Protein AF-A0A939Y0B3-F1 (afdb_monomer_lite)

pLDDT: mean 77.77, std 16.99, range [36.12, 97.69]

Foldseek 3Di:
DDDAPDAKAFPFDDPQWTFIWGADPVRFIFTDIDRNVPDPDDHVCNVPYDGQQFPFFKKWFQAWWFFDRGPDPDRDGPDIDHGGFIWTFGDDDDPVQQWTWIWHADPVRDIDIGIIGNVRMDRVDDPPPDPDPPDD

Structure (mmCIF, N/CA/C/O backbone):
data_AF-A0A939Y0B3-F1
#
_entry.id   AF-A0A939Y0B3-F1
#
loop_
_atom_site.group_PDB
_atom_site.id
_atom_site.type_symbol
_atom_site.label_atom_id
_atom_site.label_alt_id
_atom_site.label_comp_id
_atom_site.label_asym_id
_atom_site.label_entity_id
_atom_site.label_seq_id
_atom_site.pdbx_PDB_ins_code
_atom_site.Cartn_x
_atom_site.Cartn_y
_atom_site.Cartn_z
_atom_site.occupancy
_atom_site.B_iso_or_equiv
_atom_site.auth_seq_id
_atom_site.auth_comp_id
_atom_site.auth_asym_id
_atom_site.auth_atom_id
_atom_site.pdbx_PDB_model_num
ATOM 1 N N . SER A 1 1 ? 1.019 8.041 -20.179 1.00 44.47 1 SER A N 1
ATOM 2 C CA . SER A 1 1 ? 2.329 7.375 -20.271 1.00 44.47 1 SER A CA 1
ATOM 3 C C . SER A 1 1 ? 3.124 7.706 -19.021 1.00 44.47 1 SER A C 1
ATOM 5 O O . SER A 1 1 ? 3.075 8.842 -18.560 1.00 44.47 1 SER A O 1
ATOM 7 N N . VAL A 1 2 ? 3.795 6.719 -18.430 1.00 42.66 2 VAL A N 1
ATOM 8 C CA . VAL A 1 2 ? 4.831 6.962 -17.418 1.00 42.66 2 VAL A CA 1
ATOM 9 C C . VAL A 1 2 ? 6.156 6.989 -18.168 1.00 42.66 2 VAL A C 1
ATOM 11 O O . VAL A 1 2 ? 6.482 6.026 -18.850 1.00 42.66 2 VAL A O 1
ATOM 14 N N . SER A 1 3 ? 6.876 8.107 -18.099 1.00 46.78 3 SER A N 1
ATOM 15 C CA . SER A 1 3 ? 8.243 8.214 -18.612 1.00 46.78 3 SER A CA 1
ATOM 16 C C . SER A 1 3 ? 9.181 8.092 -17.424 1.00 46.78 3 SER A C 1
ATOM 18 O O . SER A 1 3 ? 9.211 8.989 -16.582 1.00 46.78 3 SER A O 1
ATOM 20 N N . THR A 1 4 ? 9.924 6.995 -17.344 1.00 53.47 4 THR A N 1
ATOM 21 C CA . THR A 1 4 ? 10.980 6.801 -16.347 1.00 53.47 4 THR A CA 1
ATOM 22 C C . THR A 1 4 ? 12.311 6.676 -17.065 1.00 53.47 4 THR A C 1
ATOM 24 O O . THR A 1 4 ? 12.454 5.848 -17.957 1.00 53.47 4 THR A O 1
ATOM 27 N N . ASN A 1 5 ? 13.311 7.450 -16.646 1.00 54.22 5 ASN A N 1
ATOM 28 C CA . ASN A 1 5 ? 14.692 7.291 -17.120 1.00 54.22 5 ASN A CA 1
ATOM 29 C C . ASN A 1 5 ? 15.442 6.156 -16.385 1.00 54.22 5 ASN A C 1
ATOM 31 O O . ASN A 1 5 ? 16.657 6.041 -16.514 1.00 54.22 5 ASN A O 1
ATOM 35 N N . GLY A 1 6 ? 14.737 5.346 -15.586 1.00 61.53 6 GLY A N 1
ATOM 36 C CA . GLY A 1 6 ? 15.303 4.327 -14.702 1.00 61.53 6 GLY A CA 1
ATOM 37 C C . GLY A 1 6 ? 14.560 2.993 -14.773 1.00 61.53 6 GLY A C 1
ATOM 38 O O . GLY A 1 6 ? 13.521 2.875 -15.425 1.00 61.53 6 GLY A O 1
ATOM 39 N N . ALA A 1 7 ? 15.118 1.982 -14.103 1.00 65.44 7 ALA A N 1
ATOM 40 C CA . ALA A 1 7 ? 14.565 0.635 -14.077 1.00 65.44 7 ALA A CA 1
ATOM 41 C C . ALA A 1 7 ? 13.182 0.599 -13.409 1.00 65.44 7 ALA A C 1
ATOM 43 O O . ALA A 1 7 ? 12.948 1.209 -12.365 1.00 65.44 7 ALA A O 1
ATOM 44 N N . VAL A 1 8 ? 12.290 -0.167 -14.025 1.00 70.06 8 VAL A N 1
ATOM 45 C CA . VAL A 1 8 ? 10.934 -0.429 -13.558 1.00 70.06 8 VAL A CA 1
ATOM 46 C C . VAL A 1 8 ? 10.912 -1.859 -13.027 1.00 70.06 8 VAL A C 1
ATOM 48 O O . VAL A 1 8 ? 11.285 -2.782 -13.754 1.00 70.06 8 VAL A O 1
ATOM 51 N N . TYR A 1 9 ? 10.507 -2.042 -11.772 1.00 72.94 9 TYR A N 1
ATOM 52 C CA . TYR A 1 9 ? 10.456 -3.348 -11.111 1.00 72.94 9 TYR A CA 1
ATOM 53 C C . TYR A 1 9 ? 9.010 -3.693 -10.800 1.00 72.94 9 TYR A C 1
ATOM 55 O O . TYR A 1 9 ? 8.370 -2.994 -10.017 1.00 72.94 9 TYR A O 1
ATOM 63 N N . ALA A 1 10 ? 8.485 -4.768 -11.375 1.00 70.38 10 ALA A N 1
ATOM 64 C CA . ALA A 1 10 ? 7.177 -5.248 -10.957 1.00 70.38 10 ALA A CA 1
ATOM 65 C C . ALA A 1 10 ? 7.304 -6.047 -9.643 1.00 70.38 10 ALA A C 1
ATOM 67 O O . ALA A 1 10 ? 8.292 -6.738 -9.383 1.00 70.38 10 ALA A O 1
ATOM 68 N N . TRP A 1 11 ? 6.323 -5.908 -8.763 1.00 73.50 11 TRP A N 1
ATOM 69 C CA . TRP A 1 11 ? 6.256 -6.582 -7.461 1.00 73.50 11 TRP A CA 1
ATOM 70 C C . TRP A 1 11 ? 5.069 -7.541 -7.376 1.00 73.50 11 TRP A C 1
ATOM 72 O O . TRP A 1 11 ? 5.006 -8.354 -6.461 1.00 73.50 11 TRP A O 1
ATOM 82 N N . GLY A 1 12 ? 4.144 -7.467 -8.332 1.00 73.06 12 GLY A N 1
ATOM 83 C CA . GLY A 1 12 ? 3.035 -8.398 -8.447 1.00 73.06 12 GLY A CA 1
ATOM 84 C C . GLY A 1 12 ? 2.121 -8.084 -9.623 1.00 73.06 12 GLY A C 1
ATOM 85 O O . GLY A 1 12 ? 2.245 -7.028 -10.245 1.00 73.06 12 GLY A O 1
ATOM 86 N N . ALA A 1 13 ? 1.197 -8.996 -9.905 1.00 75.88 13 ALA A N 1
ATOM 87 C CA . ALA A 1 13 ? 0.193 -8.856 -10.951 1.00 75.88 13 ALA A CA 1
ATOM 88 C C . ALA A 1 13 ? -1.166 -9.374 -10.467 1.00 75.88 13 ALA A C 1
ATOM 90 O O . ALA A 1 13 ? -1.218 -10.378 -9.763 1.00 75.88 13 ALA A O 1
ATOM 91 N N . GLU A 1 14 ? -2.246 -8.702 -10.854 1.00 78.50 14 GLU A N 1
ATOM 92 C CA . GLU A 1 14 ? -3.619 -9.087 -10.530 1.00 78.50 14 GLU A CA 1
ATOM 93 C C . GLU A 1 14 ? -4.594 -8.551 -11.584 1.00 78.50 14 GLU A C 1
ATOM 95 O O . GLU A 1 14 ? -4.600 -7.353 -11.860 1.00 78.50 14 GLU A O 1
ATOM 100 N N . ASN A 1 15 ? -5.450 -9.411 -12.150 1.00 79.31 15 ASN A N 1
ATOM 101 C CA . ASN A 1 15 ? -6.546 -9.015 -13.052 1.00 79.31 15 ASN A CA 1
ATOM 102 C C . ASN A 1 15 ? -6.119 -8.053 -14.185 1.00 79.31 15 ASN A C 1
ATOM 104 O O . ASN A 1 15 ? -6.824 -7.098 -14.507 1.00 79.31 15 ASN A O 1
ATOM 108 N N . GLY A 1 16 ? -4.935 -8.268 -14.770 1.00 76.62 16 GLY A N 1
ATOM 109 C CA . GLY A 1 16 ? -4.391 -7.408 -15.830 1.00 76.62 16 GLY A CA 1
ATOM 110 C C . GLY A 1 16 ? -3.712 -6.118 -15.348 1.00 76.62 16 GLY A C 1
ATOM 111 O O . GLY A 1 16 ? -3.269 -5.322 -16.175 1.00 76.62 16 GLY A O 1
ATOM 112 N N . TRP A 1 17 ? -3.569 -5.916 -14.039 1.00 81.56 17 TRP A N 1
ATOM 113 C CA . TRP A 1 17 ? -2.805 -4.823 -13.440 1.00 81.56 17 TRP A CA 1
ATOM 114 C C . TRP A 1 17 ? -1.466 -5.323 -12.894 1.00 81.56 17 TRP A C 1
ATOM 116 O O . TRP A 1 17 ? -1.409 -6.362 -12.246 1.00 81.56 17 TRP A O 1
ATOM 126 N N . LEU A 1 18 ? -0.392 -4.565 -13.105 1.00 79.94 18 LEU A N 1
ATOM 127 C CA . LEU A 1 18 ? 0.914 -4.778 -12.481 1.00 79.94 18 LEU A CA 1
ATOM 128 C C . LEU A 1 18 ? 1.102 -3.818 -11.313 1.00 79.94 18 LEU A C 1
ATOM 130 O O . LEU A 1 18 ? 0.974 -2.612 -11.508 1.00 79.94 18 LEU A O 1
ATOM 134 N N . LEU A 1 19 ? 1.497 -4.316 -10.144 1.00 82.44 19 LE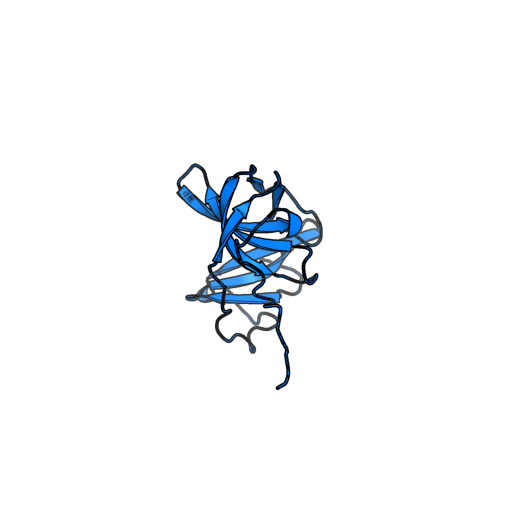U A N 1
ATOM 135 C CA . LEU A 1 19 ? 2.084 -3.481 -9.101 1.00 82.44 19 LEU A CA 1
ATOM 136 C C . LEU A 1 19 ? 3.549 -3.238 -9.443 1.00 82.44 19 LEU A C 1
ATOM 138 O O . LEU A 1 19 ? 4.317 -4.187 -9.593 1.00 82.44 19 LEU A O 1
ATOM 142 N N . VAL A 1 20 ? 3.946 -1.978 -9.551 1.00 81.31 20 VAL A N 1
ATOM 143 C CA . VAL A 1 20 ? 5.258 -1.600 -10.067 1.00 81.31 20 VAL A CA 1
ATOM 144 C C . VAL A 1 20 ? 5.904 -0.551 -9.184 1.00 81.31 20 VAL A C 1
ATOM 146 O O . VAL A 1 20 ? 5.271 0.452 -8.867 1.00 81.31 20 VAL A O 1
ATOM 149 N N . MET A 1 21 ? 7.181 -0.755 -8.869 1.00 81.38 21 MET A N 1
ATOM 150 C CA . MET A 1 21 ? 8.084 0.251 -8.330 1.00 81.38 21 MET A CA 1
ATOM 151 C C . MET A 1 21 ? 8.881 0.923 -9.451 1.00 81.38 21 MET A C 1
ATOM 153 O O . MET A 1 21 ? 9.486 0.248 -10.288 1.00 81.38 21 MET A O 1
ATOM 157 N N . TYR A 1 22 ? 8.950 2.249 -9.424 1.00 79.88 22 TYR A N 1
ATOM 158 C CA . TYR A 1 22 ? 9.789 3.031 -10.329 1.00 79.88 22 TYR A CA 1
ATOM 159 C C . TYR A 1 22 ? 10.277 4.325 -9.676 1.00 79.88 22 TYR A C 1
ATOM 161 O O . TYR A 1 22 ? 9.684 4.824 -8.719 1.00 79.88 22 TYR A O 1
ATOM 169 N N . GLU A 1 23 ? 11.363 4.884 -10.206 1.00 81.88 23 GLU A N 1
ATOM 170 C CA . GLU A 1 23 ? 11.886 6.177 -9.764 1.00 81.88 23 GLU A CA 1
ATOM 171 C C . GLU A 1 23 ? 11.130 7.332 -10.415 1.00 81.88 23 GLU A C 1
ATOM 173 O O . GLU A 1 23 ? 10.884 7.340 -11.623 1.00 81.88 23 GLU A O 1
ATOM 178 N N . THR A 1 24 ? 10.781 8.337 -9.623 1.00 78.44 24 THR A N 1
ATOM 179 C CA . THR A 1 24 ? 10.142 9.556 -10.115 1.00 78.44 24 THR A CA 1
ATOM 180 C C . THR A 1 24 ? 11.193 10.614 -10.460 1.00 78.44 24 THR A C 1
ATOM 182 O O . THR A 1 24 ? 12.280 10.651 -9.888 1.00 78.44 24 THR A O 1
ATOM 185 N N . ASN A 1 25 ? 10.865 11.539 -11.370 1.00 78.69 25 ASN A N 1
ATOM 186 C CA . ASN A 1 25 ? 11.801 12.577 -11.842 1.00 78.69 25 ASN A CA 1
ATOM 187 C C . ASN A 1 25 ? 12.317 13.526 -10.740 1.00 78.69 25 ASN A C 1
ATOM 189 O O . ASN A 1 25 ? 13.289 14.241 -10.952 1.00 78.69 25 ASN A O 1
ATOM 193 N N . ASN A 1 26 ? 11.673 13.548 -9.572 1.00 78.44 26 ASN A N 1
ATOM 194 C CA . ASN A 1 26 ? 12.093 14.307 -8.392 1.00 78.44 26 ASN A CA 1
ATOM 195 C C . ASN A 1 26 ? 12.960 13.479 -7.415 1.00 78.44 26 ASN A C 1
ATOM 197 O O . ASN A 1 26 ? 13.116 13.873 -6.261 1.00 78.44 26 ASN A O 1
ATOM 201 N N . GLY A 1 27 ? 13.476 12.320 -7.840 1.00 76.50 27 GLY A N 1
ATOM 202 C CA . GLY A 1 27 ? 14.332 11.441 -7.034 1.00 76.50 27 GLY A CA 1
ATOM 203 C C . GLY A 1 27 ? 13.591 10.551 -6.029 1.00 76.50 27 GLY A C 1
ATOM 204 O O . GLY A 1 27 ? 14.231 9.794 -5.299 1.00 76.50 27 GLY A O 1
ATOM 205 N N . GLY A 1 28 ? 12.259 10.620 -5.982 1.00 81.19 28 GLY A N 1
ATOM 206 C CA . GLY A 1 28 ? 11.430 9.716 -5.187 1.00 81.19 28 GLY A CA 1
ATOM 207 C C . GLY A 1 28 ? 11.325 8.318 -5.795 1.00 81.19 28 GLY A C 1
ATOM 208 O O . GLY A 1 28 ? 11.879 8.017 -6.859 1.00 81.19 28 GLY A O 1
ATOM 209 N N . VAL A 1 29 ? 10.607 7.450 -5.096 1.00 81.19 29 VAL A N 1
ATOM 210 C CA . VAL A 1 29 ? 10.130 6.173 -5.628 1.00 81.19 29 VAL A CA 1
ATOM 211 C C . VAL A 1 29 ? 8.616 6.179 -5.571 1.00 81.19 29 VAL A C 1
ATOM 213 O O . VAL A 1 29 ? 8.025 6.715 -4.645 1.00 81.19 29 VAL A O 1
ATOM 216 N N . ARG A 1 30 ? 7.969 5.560 -6.548 1.00 83.31 30 ARG A N 1
ATOM 217 C CA . ARG A 1 30 ? 6.543 5.280 -6.470 1.00 83.31 30 ARG A CA 1
ATOM 218 C C . ARG A 1 30 ? 6.295 3.809 -6.700 1.00 83.31 30 ARG A C 1
ATOM 220 O O . ARG A 1 30 ? 6.834 3.225 -7.638 1.00 83.31 30 ARG A O 1
ATOM 227 N N . VAL A 1 31 ? 5.435 3.252 -5.863 1.00 84.44 31 VAL A N 1
ATOM 228 C CA . VAL A 1 31 ? 4.889 1.912 -5.992 1.00 84.44 31 VAL A CA 1
ATOM 229 C C . VAL A 1 31 ? 3.387 2.020 -6.238 1.00 84.44 31 VAL A C 1
ATOM 231 O O . VAL A 1 31 ? 2.650 2.545 -5.405 1.00 84.44 31 VAL A O 1
ATOM 234 N N . GLY A 1 32 ? 2.915 1.542 -7.387 1.00 79.31 32 GLY A N 1
ATOM 235 C CA . GLY A 1 32 ? 1.505 1.660 -7.763 1.00 79.31 32 GLY A CA 1
ATOM 236 C C . GLY A 1 32 ? 1.086 0.698 -8.866 1.00 79.31 32 GLY A C 1
ATOM 237 O O . GLY A 1 32 ? 1.933 0.067 -9.499 1.00 79.31 32 GLY A O 1
ATOM 238 N N . TYR A 1 33 ? -0.228 0.571 -9.073 1.00 80.81 33 TYR A N 1
ATOM 239 C CA . TYR A 1 33 ? -0.776 -0.287 -10.120 1.00 80.81 33 TYR A CA 1
ATOM 240 C C . TYR A 1 33 ? -0.787 0.399 -11.481 1.00 80.81 33 TYR A C 1
ATOM 242 O O . TYR A 1 33 ? -1.211 1.548 -11.617 1.00 80.81 33 TYR A O 1
ATOM 250 N N . PHE A 1 34 ? -0.401 -0.361 -12.498 1.00 76.06 34 PHE A N 1
ATOM 251 C CA . PHE A 1 34 ? -0.490 0.014 -13.899 1.00 76.06 34 PHE A CA 1
ATOM 252 C C . PHE A 1 34 ? -1.241 -1.048 -14.670 1.00 76.06 34 PHE A C 1
ATOM 254 O O . PHE A 1 34 ? -1.008 -2.239 -14.502 1.00 76.06 34 PHE A O 1
ATOM 261 N N . ASP A 1 35 ? -2.125 -0.599 -15.547 1.00 79.06 35 ASP A N 1
ATOM 262 C CA . ASP A 1 35 ? -2.756 -1.457 -16.535 1.00 79.06 35 ASP A CA 1
ATOM 263 C C . ASP A 1 35 ? -1.651 -2.071 -17.407 1.00 79.06 35 ASP A C 1
ATOM 265 O O . ASP A 1 35 ? -0.936 -1.342 -18.105 1.00 79.06 35 ASP A O 1
ATOM 269 N N . ARG A 1 36 ? -1.475 -3.399 -17.334 1.00 73.44 36 ARG A N 1
ATOM 270 C CA . ARG A 1 36 ? -0.396 -4.125 -18.026 1.00 73.44 36 ARG A CA 1
ATOM 271 C C . ARG A 1 36 ? -0.413 -3.847 -19.522 1.00 73.44 36 ARG A C 1
ATOM 273 O O . ARG A 1 36 ? 0.655 -3.809 -20.134 1.00 73.44 36 ARG A O 1
ATOM 280 N N . SER A 1 37 ? -1.602 -3.651 -20.095 1.00 79.00 37 SER A N 1
ATOM 281 C CA . SER A 1 37 ? -1.779 -3.376 -21.524 1.00 79.00 37 SER A CA 1
ATOM 282 C C . SER A 1 37 ? -1.215 -2.016 -21.944 1.00 79.00 37 SER A C 1
ATOM 284 O O . SER A 1 37 ? -0.913 -1.812 -23.115 1.00 79.00 37 SER A O 1
ATOM 286 N N . LYS A 1 38 ? -1.030 -1.096 -20.989 1.00 77.44 38 LYS A N 1
ATOM 287 C CA . LYS A 1 38 ? -0.505 0.260 -21.210 1.00 77.44 38 LYS A CA 1
ATOM 288 C C . LYS A 1 38 ? 0.990 0.383 -20.929 1.00 77.44 38 LYS A C 1
ATOM 290 O O . LYS A 1 38 ? 1.534 1.483 -21.024 1.00 77.44 38 LYS A O 1
ATOM 295 N N . VAL A 1 39 ? 1.642 -0.711 -20.543 1.00 71.38 39 VAL A N 1
ATOM 296 C CA . VAL A 1 39 ? 3.087 -0.757 -20.320 1.00 71.38 39 VAL A CA 1
ATOM 297 C C . VAL A 1 39 ? 3.761 -1.214 -21.611 1.00 71.38 39 VAL A C 1
ATOM 299 O O . VAL A 1 39 ? 3.631 -2.368 -22.018 1.00 71.38 39 VAL A O 1
ATOM 302 N N . GLU A 1 40 ? 4.479 -0.294 -22.252 1.00 69.44 40 GLU A N 1
ATOM 303 C CA . GLU A 1 40 ? 5.306 -0.574 -23.426 1.00 69.44 40 GLU A CA 1
ATOM 304 C C . GLU A 1 40 ? 6.718 -1.000 -22.992 1.00 69.44 40 GLU A C 1
ATOM 306 O O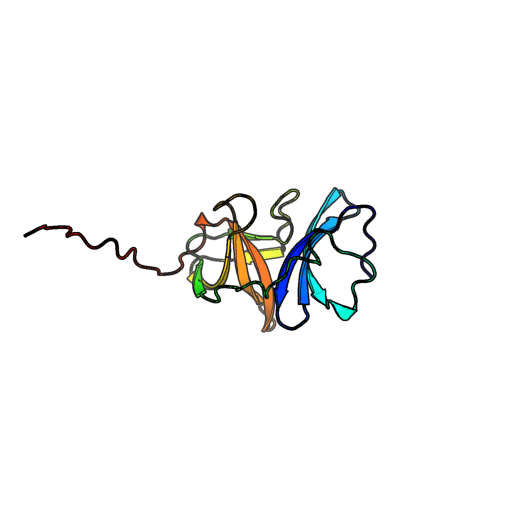 . GLU A 1 40 ? 7.322 -0.386 -22.112 1.00 69.44 40 GLU A O 1
ATOM 311 N N . GLY A 1 41 ? 7.265 -2.043 -23.622 1.00 67.50 41 GLY A N 1
ATOM 312 C CA . GLY A 1 41 ? 8.601 -2.563 -23.316 1.00 67.50 41 GLY A CA 1
ATOM 313 C C . GLY A 1 41 ? 8.627 -3.640 -22.226 1.00 67.50 41 GLY A C 1
ATOM 314 O O . GLY A 1 41 ? 7.596 -4.156 -21.800 1.00 67.50 41 GLY A O 1
ATOM 315 N N . LYS A 1 42 ? 9.840 -4.036 -21.819 1.00 63.53 42 LYS A N 1
ATOM 316 C CA . LYS A 1 42 ? 10.052 -5.049 -20.775 1.00 63.53 42 LYS A CA 1
ATOM 317 C C . LYS A 1 42 ? 10.157 -4.378 -19.411 1.00 63.53 42 LYS A C 1
ATOM 319 O O . LYS A 1 42 ? 10.970 -3.474 -19.236 1.00 63.53 42 LYS A O 1
ATOM 324 N N . VAL A 1 43 ? 9.397 -4.873 -18.441 1.00 68.06 43 VAL A N 1
ATOM 325 C CA . VAL A 1 43 ? 9.597 -4.559 -17.021 1.00 68.06 43 VAL A CA 1
ATOM 326 C C . VAL A 1 43 ? 10.598 -5.560 -16.443 1.00 68.06 43 VAL A C 1
ATOM 328 O O . VAL A 1 43 ? 10.564 -6.749 -16.768 1.00 68.06 43 VAL A O 1
ATOM 331 N N . THR A 1 44 ? 11.521 -5.115 -15.594 1.00 66.25 44 THR A N 1
ATOM 332 C CA . THR A 1 44 ? 12.422 -6.049 -14.911 1.00 66.25 44 THR A CA 1
ATOM 333 C C . THR A 1 44 ? 11.587 -6.932 -13.985 1.00 66.25 44 THR A C 1
ATOM 335 O O . THR A 1 44 ? 10.901 -6.426 -13.098 1.00 66.25 44 THR A O 1
ATOM 338 N N . GLY A 1 45 ? 11.623 -8.247 -14.219 1.00 60.28 45 GLY A N 1
ATOM 339 C CA . GLY A 1 45 ? 10.775 -9.226 -13.532 1.00 60.28 45 GLY A CA 1
ATOM 340 C C . GLY A 1 45 ? 9.535 -9.675 -14.317 1.00 60.28 45 GLY A C 1
ATOM 341 O O . GLY A 1 45 ? 8.924 -10.652 -13.909 1.00 60.28 45 GLY A O 1
ATOM 342 N N . ASP A 1 46 ? 9.209 -9.063 -15.469 1.00 57.06 46 ASP A N 1
ATOM 343 C CA . ASP A 1 46 ? 8.009 -9.353 -16.301 1.00 57.06 46 ASP A CA 1
ATOM 344 C C . ASP A 1 46 ? 7.863 -10.834 -16.707 1.00 57.06 46 ASP A C 1
ATOM 346 O O . ASP A 1 46 ? 6.763 -11.295 -16.981 1.00 57.06 46 ASP A O 1
ATOM 350 N N . ALA A 1 47 ? 8.960 -11.600 -16.701 1.00 47.84 47 ALA A N 1
ATOM 351 C CA . ALA A 1 47 ? 8.973 -13.030 -17.017 1.00 47.84 47 ALA A CA 1
ATOM 352 C C . ALA A 1 47 ? 8.637 -13.963 -15.830 1.00 47.84 47 ALA A C 1
ATOM 354 O O . ALA A 1 47 ? 8.565 -15.171 -16.037 1.00 47.84 47 ALA A O 1
ATOM 355 N N . PHE A 1 48 ? 8.465 -13.440 -14.608 1.00 50.09 48 PHE A N 1
ATOM 356 C CA . PHE A 1 48 ? 8.339 -14.235 -13.373 1.00 50.09 48 PHE A CA 1
ATOM 357 C C . PHE A 1 48 ? 7.002 -14.079 -12.630 1.00 50.09 48 PHE A C 1
ATOM 359 O O . PHE A 1 48 ? 6.891 -14.532 -11.493 1.00 50.09 48 PHE A O 1
ATOM 366 N N . TYR A 1 49 ? 5.976 -13.475 -13.234 1.00 52.19 49 TYR A N 1
ATOM 367 C CA . TYR A 1 49 ? 4.689 -13.321 -12.549 1.00 52.19 49 TYR A CA 1
ATOM 368 C C . TYR A 1 49 ? 3.766 -14.510 -12.805 1.00 52.19 49 TYR A C 1
ATOM 370 O O . TYR A 1 49 ? 3.005 -14.533 -13.769 1.00 52.19 49 TYR A O 1
ATOM 378 N N . GLU A 1 50 ? 3.793 -15.467 -11.880 1.00 51.12 50 GLU A N 1
ATOM 379 C CA . GLU A 1 50 ? 2.529 -16.027 -11.402 1.00 51.12 50 GLU A CA 1
ATOM 380 C C . GLU A 1 50 ? 1.716 -14.874 -10.780 1.00 51.12 50 GLU A C 1
ATOM 382 O O . GLU A 1 50 ? 2.302 -13.906 -10.279 1.00 51.12 50 GLU A O 1
ATOM 387 N N . GLU A 1 51 ? 0.384 -14.918 -10.870 1.00 54.97 51 GLU A N 1
ATOM 388 C CA . GLU A 1 51 ? -0.489 -13.940 -10.209 1.00 54.97 51 GLU A CA 1
ATOM 389 C C . GLU A 1 51 ? 0.002 -13.728 -8.774 1.00 54.97 51 GLU A C 1
ATOM 391 O O . GLU A 1 51 ? 0.178 -14.686 -8.017 1.00 54.97 51 GLU A O 1
ATOM 396 N N . ALA A 1 52 ? 0.297 -12.481 -8.403 1.00 59.91 52 ALA A N 1
ATOM 397 C CA . ALA A 1 52 ? 0.712 -12.223 -7.037 1.00 59.91 52 ALA A CA 1
ATOM 398 C C . ALA A 1 52 ? -0.484 -12.535 -6.144 1.00 59.91 52 ALA A C 1
ATOM 400 O O . ALA A 1 52 ? -1.497 -11.842 -6.200 1.00 59.91 52 ALA A O 1
ATOM 401 N N . ALA A 1 53 ? -0.367 -13.587 -5.335 1.00 64.69 53 ALA A N 1
ATOM 402 C CA . ALA A 1 53 ? -1.399 -13.972 -4.389 1.00 64.69 53 ALA A CA 1
ATOM 403 C C . ALA A 1 53 ? -1.448 -12.944 -3.249 1.00 64.69 53 ALA A C 1
ATOM 405 O O . ALA A 1 53 ? -0.844 -13.131 -2.189 1.00 64.69 53 ALA A O 1
ATOM 406 N N . PHE A 1 54 ? -2.137 -11.822 -3.471 1.00 80.69 54 PHE A N 1
ATOM 407 C CA . PHE A 1 54 ? -2.499 -10.931 -2.377 1.00 80.69 54 PHE A CA 1
ATOM 408 C C . PHE A 1 54 ? -3.351 -11.707 -1.382 1.00 80.69 54 PHE A C 1
ATOM 410 O O . PHE A 1 54 ? -4.236 -12.477 -1.750 1.00 80.69 54 PHE A O 1
ATOM 417 N N . SER A 1 55 ? -3.061 -11.520 -0.101 1.00 86.25 55 SER A N 1
ATOM 418 C CA . SER A 1 55 ? -3.675 -12.322 0.952 1.00 86.25 55 SER A CA 1
ATOM 419 C C . SER A 1 55 ? -5.119 -11.915 1.248 1.00 86.25 55 SER A C 1
ATOM 421 O O . SER A 1 55 ? -5.863 -12.727 1.784 1.00 86.25 55 SER A O 1
ATOM 423 N N . TYR A 1 56 ? -5.516 -10.681 0.915 1.00 89.88 56 TYR A N 1
ATOM 424 C CA . TYR A 1 56 ? -6.869 -10.158 1.137 1.00 89.88 56 TYR A CA 1
ATOM 425 C C . TYR A 1 56 ? -7.404 -10.390 2.560 1.00 89.88 56 TYR A C 1
ATOM 427 O O . TYR A 1 56 ? -8.540 -10.815 2.759 1.00 89.88 56 TYR A O 1
ATOM 435 N N . ILE A 1 57 ? -6.577 -10.111 3.568 1.00 92.44 57 ILE A N 1
ATOM 436 C CA . ILE A 1 57 ? -6.910 -10.377 4.972 1.00 92.44 57 ILE A CA 1
ATOM 437 C C . ILE A 1 57 ? -7.554 -9.125 5.581 1.00 92.44 57 ILE A C 1
ATOM 439 O O . ILE A 1 57 ? -6.911 -8.073 5.586 1.00 92.44 57 ILE A O 1
ATOM 443 N N . PRO A 1 58 ? -8.789 -9.192 6.112 1.00 95.19 58 PRO A N 1
ATOM 444 C CA . PRO A 1 58 ? -9.366 -8.095 6.883 1.00 95.19 58 PRO A CA 1
ATOM 445 C C . PRO A 1 58 ? -8.493 -7.761 8.092 1.00 95.19 58 PRO A C 1
ATOM 447 O O . PRO A 1 58 ? -8.038 -8.658 8.799 1.00 95.19 58 PRO A O 1
ATOM 450 N N . ALA A 1 59 ? -8.262 -6.478 8.332 1.00 95.81 59 ALA A N 1
ATOM 451 C CA . ALA A 1 59 ? -7.347 -6.019 9.362 1.00 95.81 59 ALA A CA 1
ATOM 452 C C . ALA A 1 59 ? -7.768 -4.661 9.929 1.00 95.81 59 ALA A C 1
ATOM 454 O O . ALA A 1 59 ? -8.563 -3.926 9.335 1.00 95.81 59 ALA A O 1
ATOM 455 N N . VAL A 1 60 ? -7.205 -4.311 11.082 1.00 96.88 60 VAL A N 1
ATOM 456 C CA . VAL A 1 60 ? -7.489 -3.047 11.764 1.00 96.88 60 VAL A CA 1
ATOM 457 C C . VAL A 1 60 ? -6.208 -2.268 12.015 1.00 96.88 60 VAL A C 1
ATOM 459 O O . VAL A 1 60 ? -5.175 -2.830 12.374 1.00 96.88 60 VAL A O 1
ATOM 462 N N . ILE A 1 61 ? -6.279 -0.952 11.830 1.00 97.69 61 ILE A N 1
ATOM 463 C CA . ILE A 1 61 ? -5.207 -0.047 12.237 1.00 97.69 61 ILE A CA 1
ATOM 464 C C . ILE A 1 61 ? -5.196 0.051 13.762 1.00 97.69 61 ILE A C 1
ATOM 466 O O . ILE A 1 61 ? -6.205 0.415 14.366 1.00 97.69 61 ILE A O 1
ATOM 470 N N . THR A 1 62 ? -4.064 -0.252 14.385 1.00 97.25 62 THR A N 1
ATOM 471 C CA . THR A 1 62 ? -3.894 -0.228 15.846 1.00 97.25 62 THR A CA 1
ATOM 472 C C . THR A 1 62 ? -3.368 1.112 16.346 1.00 97.25 62 THR A C 1
ATOM 474 O O . THR A 1 62 ? -3.837 1.602 17.367 1.00 97.25 62 THR A O 1
ATOM 477 N N . ASP A 1 63 ? -2.479 1.741 15.574 1.00 96.62 63 ASP A N 1
ATOM 478 C CA . ASP A 1 63 ? -1.857 3.028 15.886 1.00 96.62 63 ASP A CA 1
ATOM 479 C C . ASP A 1 63 ? -2.040 4.015 14.725 1.00 96.62 63 ASP A C 1
ATOM 481 O O . ASP A 1 63 ? -1.878 3.617 13.566 1.00 96.62 63 ASP A O 1
ATOM 485 N N . PRO A 1 64 ? -2.314 5.311 14.986 1.00 97.25 64 PRO A N 1
ATOM 486 C CA . PRO A 1 64 ? -2.395 6.310 13.928 1.00 97.25 64 PRO A CA 1
ATOM 487 C C . PRO A 1 64 ? -1.124 6.336 13.073 1.00 97.25 64 PRO A C 1
ATOM 489 O O . PRO A 1 64 ? -0.007 6.423 13.587 1.00 97.25 64 PRO A O 1
ATOM 492 N N . CYS A 1 65 ? -1.289 6.276 11.754 1.00 96.31 65 CYS A N 1
ATOM 493 C CA . CYS A 1 65 ? -0.170 6.152 10.826 1.00 96.31 65 CYS A CA 1
ATOM 494 C C . CYS A 1 65 ? -0.439 6.839 9.487 1.00 96.31 65 CYS A C 1
ATOM 496 O O . CYS A 1 65 ? -1.541 7.318 9.206 1.00 96.31 65 CYS A O 1
ATOM 498 N N . THR A 1 66 ? 0.588 6.896 8.644 1.00 95.44 66 THR A N 1
ATOM 499 C CA . THR A 1 66 ? 0.510 7.483 7.307 1.00 95.44 66 THR A CA 1
ATOM 500 C C . THR A 1 66 ? 0.571 6.401 6.240 1.00 95.44 66 THR A C 1
ATOM 502 O O . THR A 1 66 ? 1.359 5.461 6.326 1.00 95.44 66 THR A O 1
ATOM 505 N N . LEU A 1 67 ? -0.286 6.545 5.232 1.00 94.94 67 LEU A N 1
ATOM 506 C CA . LEU A 1 67 ? -0.254 5.782 3.994 1.00 94.94 67 LEU A CA 1
ATOM 507 C C . LEU A 1 67 ? 0.680 6.486 3.005 1.00 94.94 67 LEU A C 1
ATOM 509 O O . LEU A 1 67 ? 0.532 7.693 2.790 1.00 94.94 67 LEU A O 1
ATOM 513 N N . THR A 1 68 ? 1.586 5.744 2.375 1.00 93.31 68 THR A N 1
ATOM 514 C CA . THR A 1 68 ? 2.508 6.253 1.346 1.00 93.31 68 THR A CA 1
ATOM 515 C C . THR A 1 68 ? 2.593 5.317 0.139 1.00 93.31 68 THR A C 1
ATOM 517 O O . THR A 1 68 ? 2.348 4.120 0.261 1.00 93.31 68 THR A O 1
ATOM 520 N N . ASP A 1 69 ? 2.935 5.846 -1.032 1.00 89.94 69 ASP A N 1
ATOM 521 C CA . ASP A 1 69 ? 3.343 5.087 -2.223 1.00 89.94 69 ASP A CA 1
ATOM 522 C C . ASP A 1 69 ? 4.873 5.031 -2.385 1.00 89.94 69 ASP A C 1
ATOM 524 O O . ASP A 1 69 ? 5.359 4.353 -3.289 1.00 89.94 69 ASP A O 1
ATOM 528 N N . ASP A 1 70 ? 5.630 5.695 -1.504 1.00 87.50 70 ASP A N 1
ATOM 529 C CA . ASP A 1 70 ? 7.096 5.727 -1.490 1.00 87.50 70 ASP A CA 1
ATOM 530 C C . ASP A 1 70 ? 7.648 5.143 -0.173 1.00 87.50 70 ASP A C 1
ATOM 532 O O . ASP A 1 70 ? 8.152 5.883 0.677 1.00 87.50 70 ASP A O 1
ATOM 536 N N . PRO A 1 71 ? 7.573 3.816 0.047 1.00 84.25 71 PRO A N 1
ATOM 537 C CA . PRO A 1 71 ? 8.054 3.203 1.288 1.00 84.25 71 PRO A CA 1
ATOM 538 C C . PRO A 1 71 ? 9.589 3.197 1.426 1.00 84.25 71 PRO A C 1
ATOM 540 O O . PRO A 1 71 ? 10.106 2.739 2.447 1.00 84.25 71 PRO A O 1
ATOM 543 N N . ALA A 1 72 ? 10.329 3.644 0.403 1.00 82.44 72 ALA A N 1
ATOM 544 C CA . ALA A 1 72 ? 11.776 3.454 0.302 1.00 82.44 72 ALA A CA 1
ATOM 545 C C . ALA A 1 72 ? 12.590 4.751 0.396 1.00 82.44 72 ALA A C 1
ATOM 547 O O . ALA A 1 72 ? 13.742 4.695 0.830 1.00 82.44 72 ALA A O 1
ATOM 548 N N . ARG A 1 73 ? 12.042 5.899 -0.026 1.00 82.56 73 ARG A N 1
ATOM 549 C CA . ARG A 1 73 ? 12.782 7.168 -0.088 1.00 82.56 73 ARG A CA 1
ATOM 550 C C . ARG A 1 73 ? 12.088 8.296 0.651 1.00 82.56 73 ARG A C 1
ATOM 552 O O . ARG A 1 73 ? 12.545 8.683 1.721 1.00 82.56 73 ARG A O 1
ATOM 559 N N . GLN A 1 74 ? 11.038 8.868 0.065 1.00 85.12 74 GLN A N 1
ATOM 560 C CA . GLN A 1 74 ? 10.450 10.111 0.568 1.00 85.12 74 GLN A CA 1
ATOM 561 C C . GLN A 1 74 ? 9.375 9.868 1.623 1.00 85.12 74 GLN A C 1
ATOM 563 O O . GLN A 1 74 ? 9.143 10.738 2.460 1.00 85.12 74 GLN A O 1
ATOM 568 N N . THR A 1 75 ? 8.718 8.702 1.617 1.00 87.56 75 THR A N 1
ATOM 569 C CA . THR A 1 75 ? 7.622 8.368 2.548 1.00 87.56 75 THR A CA 1
ATOM 570 C C . THR A 1 75 ? 6.519 9.429 2.587 1.00 87.56 75 THR A C 1
ATOM 572 O O . THR A 1 75 ? 5.876 9.653 3.613 1.00 87.56 75 THR A O 1
ATOM 575 N N . THR A 1 76 ? 6.302 10.101 1.452 1.00 89.81 76 THR A N 1
ATOM 576 C CA . THR A 1 76 ? 5.325 11.182 1.316 1.00 89.81 76 THR A CA 1
ATOM 577 C C . THR A 1 76 ? 3.941 10.690 1.725 1.00 89.81 76 THR A C 1
ATOM 579 O O . THR A 1 76 ? 3.468 9.654 1.252 1.00 89.81 76 THR A O 1
ATOM 582 N N . GLN A 1 77 ? 3.283 11.440 2.608 1.00 92.50 77 GLN A N 1
ATOM 583 C CA . GLN A 1 77 ? 1.949 11.100 3.082 1.00 92.50 77 GLN A CA 1
ATOM 584 C C . GLN A 1 77 ? 0.913 11.298 1.968 1.00 92.50 77 GLN A C 1
ATOM 586 O O . GLN A 1 77 ? 0.687 12.415 1.508 1.00 92.50 77 GLN A O 1
ATOM 591 N N . ILE A 1 78 ? 0.213 10.222 1.616 1.00 91.06 78 ILE A N 1
ATOM 592 C CA . ILE A 1 78 ? -1.007 10.252 0.797 1.00 91.06 78 ILE A CA 1
ATOM 593 C C . ILE A 1 78 ? -2.225 10.491 1.690 1.00 91.06 78 ILE A C 1
ATOM 595 O O . ILE A 1 78 ? -3.132 11.246 1.343 1.00 91.06 78 ILE A O 1
ATOM 599 N N . ARG A 1 79 ? -2.262 9.822 2.847 1.00 92.44 79 ARG A N 1
ATOM 600 C CA . ARG A 1 79 ? -3.401 9.837 3.772 1.00 92.44 79 ARG A CA 1
ATOM 601 C C . ARG A 1 79 ? -2.952 9.515 5.193 1.00 92.44 79 ARG A C 1
ATOM 603 O O . ARG A 1 79 ? -2.049 8.708 5.380 1.00 92.44 79 ARG A O 1
ATOM 610 N N . SER A 1 80 ? -3.621 10.096 6.183 1.00 95.12 80 SER A N 1
ATOM 611 C CA . SER A 1 80 ? -3.533 9.653 7.578 1.00 95.12 80 SER A CA 1
ATOM 612 C C . SER A 1 80 ? -4.635 8.634 7.871 1.00 95.12 80 SER A C 1
ATOM 614 O O . SER A 1 80 ? -5.789 8.848 7.490 1.00 95.12 80 SER A O 1
ATOM 616 N N . LEU A 1 81 ? -4.289 7.547 8.551 1.00 96.38 81 LEU A N 1
ATOM 617 C CA . LEU A 1 81 ? -5.216 6.529 9.041 1.00 96.38 81 LEU A CA 1
ATOM 618 C C . LEU A 1 81 ? -5.246 6.590 10.567 1.00 96.38 81 LEU A C 1
ATOM 620 O O . LEU A 1 81 ? -4.204 6.739 11.201 1.00 96.38 81 LEU A O 1
ATOM 624 N N . GLN A 1 82 ? -6.440 6.506 11.146 1.00 96.56 82 GLN A N 1
ATOM 625 C CA . GLN A 1 82 ? -6.629 6.531 12.596 1.00 96.56 82 GLN A CA 1
ATOM 626 C C . GLN A 1 82 ? -6.723 5.106 13.144 1.00 96.56 82 GLN A C 1
ATOM 628 O O . GLN A 1 82 ? -7.158 4.198 12.431 1.00 96.56 82 GLN A O 1
ATOM 633 N N . ALA A 1 83 ? -6.379 4.921 14.418 1.00 97.06 83 ALA A N 1
ATOM 634 C CA . ALA A 1 83 ? -6.647 3.667 15.115 1.00 97.06 83 ALA A CA 1
ATOM 635 C C . ALA A 1 83 ? -8.140 3.290 15.016 1.00 97.06 83 ALA A C 1
ATOM 637 O O . ALA A 1 83 ? -9.017 4.156 15.032 1.00 97.06 83 ALA A O 1
ATOM 638 N N . GLY A 1 84 ? -8.425 1.998 14.867 1.00 96.19 84 GLY A N 1
ATOM 639 C CA . GLY A 1 84 ? -9.765 1.458 14.631 1.00 96.19 84 GLY A CA 1
ATOM 640 C C . GLY A 1 84 ? -10.219 1.474 13.166 1.00 96.19 84 GLY A C 1
ATOM 641 O O . GLY A 1 84 ? -11.261 0.895 12.853 1.00 96.19 84 GLY A O 1
ATOM 642 N N . THR A 1 85 ? -9.457 2.087 12.250 1.00 96.00 85 THR A N 1
ATOM 643 C CA . THR A 1 85 ? -9.783 2.063 10.813 1.00 96.00 85 THR A CA 1
ATOM 644 C C . THR A 1 85 ? -9.701 0.634 10.279 1.00 96.00 85 THR A C 1
ATOM 646 O O . THR A 1 85 ? -8.672 -0.023 10.432 1.00 96.00 85 THR A O 1
ATOM 649 N N . GLN A 1 86 ? -10.767 0.171 9.624 1.00 95.88 86 GLN A N 1
ATOM 650 C CA . GLN A 1 86 ? -10.788 -1.114 8.924 1.00 95.88 86 GLN A CA 1
ATOM 651 C C . GLN A 1 86 ? -10.067 -0.998 7.578 1.00 95.88 86 GLN A C 1
ATOM 653 O O . GLN A 1 86 ? -10.284 -0.044 6.823 1.00 95.88 86 GLN A O 1
ATOM 658 N N . VAL A 1 87 ? -9.210 -1.969 7.286 1.00 96.62 87 VAL A N 1
ATOM 659 C CA . VAL A 1 87 ? -8.411 -2.052 6.059 1.00 96.62 87 VAL A CA 1
ATOM 660 C C . VAL A 1 87 ? -8.316 -3.507 5.601 1.00 96.62 87 VAL A C 1
ATOM 662 O O . VAL A 1 87 ? -8.646 -4.428 6.346 1.00 96.62 87 VAL A O 1
ATOM 665 N N . THR A 1 88 ? -7.829 -3.720 4.384 1.00 95.81 88 THR A N 1
ATOM 666 C CA . THR A 1 88 ? -7.494 -5.057 3.886 1.00 95.81 88 THR A CA 1
ATOM 667 C C . THR A 1 88 ? -5.984 -5.160 3.734 1.00 95.81 88 THR A C 1
ATOM 669 O O . THR A 1 88 ? -5.374 -4.391 2.994 1.00 95.81 88 THR A O 1
ATOM 672 N N . TYR A 1 89 ? -5.358 -6.105 4.422 1.00 93.25 89 TYR A N 1
ATOM 673 C CA . TYR A 1 89 ? -3.954 -6.445 4.231 1.00 93.25 89 TYR A CA 1
ATOM 674 C C . TYR A 1 89 ? -3.768 -7.267 2.953 1.00 93.25 89 TYR A C 1
ATOM 676 O O . TYR A 1 89 ? -4.469 -8.256 2.724 1.00 93.25 89 TYR A O 1
ATOM 684 N N . LEU A 1 90 ? -2.798 -6.870 2.129 1.00 89.31 90 LEU A N 1
ATOM 685 C CA . LEU A 1 90 ? -2.514 -7.515 0.848 1.00 89.31 90 LEU A CA 1
ATOM 686 C C . LEU A 1 90 ? -1.212 -8.316 0.892 1.00 89.31 90 LEU A C 1
ATOM 688 O O . LEU A 1 90 ? -1.204 -9.464 0.462 1.00 89.31 90 LEU A O 1
ATOM 692 N N . MET A 1 91 ? -0.119 -7.732 1.392 1.00 83.88 91 MET A N 1
ATOM 693 C CA . MET A 1 91 ? 1.183 -8.404 1.516 1.00 83.88 91 MET A CA 1
ATOM 694 C C . MET A 1 91 ? 2.183 -7.586 2.346 1.00 83.88 91 MET A C 1
ATOM 696 O O . MET A 1 91 ? 1.989 -6.398 2.600 1.00 83.88 91 MET A O 1
ATOM 700 N N . THR A 1 92 ? 3.309 -8.207 2.694 1.00 73.62 92 THR A N 1
ATOM 701 C CA . THR A 1 92 ? 4.484 -7.543 3.277 1.00 73.62 92 THR A CA 1
ATOM 702 C C . THR A 1 92 ? 5.548 -7.354 2.199 1.00 73.62 92 THR A C 1
ATOM 704 O O . THR A 1 92 ? 5.800 -8.276 1.425 1.00 73.62 92 THR A O 1
ATOM 707 N N . THR A 1 93 ? 6.211 -6.192 2.147 1.00 66.56 93 THR A N 1
ATOM 708 C CA . THR A 1 93 ? 7.190 -5.896 1.080 1.00 66.56 93 THR A CA 1
ATOM 709 C C . THR A 1 93 ? 8.578 -5.473 1.568 1.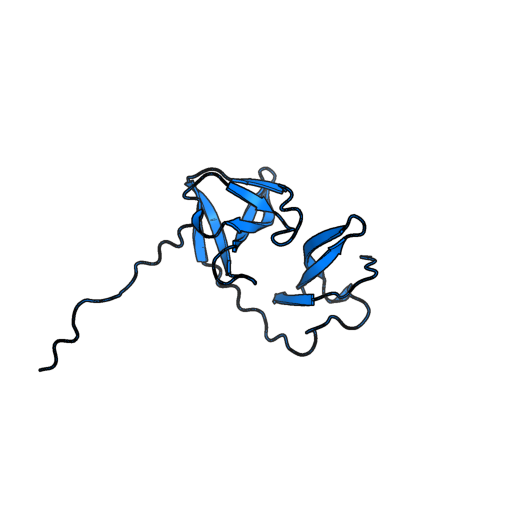00 66.56 93 THR A C 1
ATOM 711 O O . THR A 1 93 ? 8.724 -4.772 2.568 1.00 66.56 93 THR A O 1
ATOM 714 N N . ILE A 1 94 ? 9.569 -5.863 0.754 1.00 54.34 94 ILE A N 1
ATOM 715 C CA . ILE A 1 94 ? 10.967 -5.419 0.526 1.00 54.34 94 ILE A CA 1
ATOM 716 C C . ILE A 1 94 ? 11.915 -5.343 1.730 1.00 54.34 94 ILE A C 1
ATOM 718 O O . ILE A 1 94 ? 13.022 -5.858 1.624 1.00 54.34 94 ILE A O 1
ATOM 722 N N . ASN A 1 95 ? 11.489 -4.863 2.897 1.00 56.28 95 ASN A N 1
ATOM 723 C CA . ASN A 1 95 ? 12.296 -4.907 4.125 1.00 56.28 95 ASN A CA 1
ATOM 724 C C . ASN A 1 95 ? 11.665 -5.824 5.179 1.00 56.28 95 ASN A C 1
ATOM 726 O O . ASN A 1 95 ? 11.580 -5.441 6.341 1.00 56.28 95 ASN A O 1
ATOM 730 N N . ARG A 1 96 ? 11.169 -6.998 4.743 1.00 52.00 96 ARG A N 1
ATOM 731 C CA . ARG A 1 96 ? 10.704 -8.134 5.570 1.00 52.00 96 ARG A CA 1
ATOM 732 C C . ARG A 1 96 ? 10.192 -7.704 6.955 1.00 52.00 96 ARG A C 1
ATOM 734 O O . ARG A 1 96 ? 10.866 -7.956 7.948 1.00 52.00 96 ARG A O 1
ATOM 741 N N . ASN A 1 97 ? 9.021 -7.059 6.984 1.00 62.12 97 ASN A N 1
ATOM 742 C CA . ASN A 1 97 ? 8.243 -6.647 8.169 1.00 62.12 97 ASN A CA 1
ATOM 743 C C . ASN A 1 97 ? 8.295 -5.159 8.553 1.00 62.12 97 ASN A C 1
ATOM 745 O O . ASN A 1 97 ? 7.644 -4.784 9.519 1.00 62.12 97 ASN A O 1
ATOM 749 N N . SER A 1 98 ? 8.982 -4.275 7.821 1.00 84.38 98 SER A N 1
ATOM 750 C CA . SER A 1 98 ? 8.865 -2.828 8.112 1.00 84.38 98 SER A CA 1
ATOM 751 C C . SER A 1 98 ? 7.570 -2.206 7.583 1.00 84.38 98 SER A C 1
ATOM 753 O O . SER A 1 98 ? 7.065 -1.251 8.174 1.00 84.38 98 SER A O 1
ATOM 755 N N . TRP A 1 99 ? 7.024 -2.746 6.490 1.00 89.44 99 TRP A N 1
ATOM 756 C CA . TRP A 1 99 ? 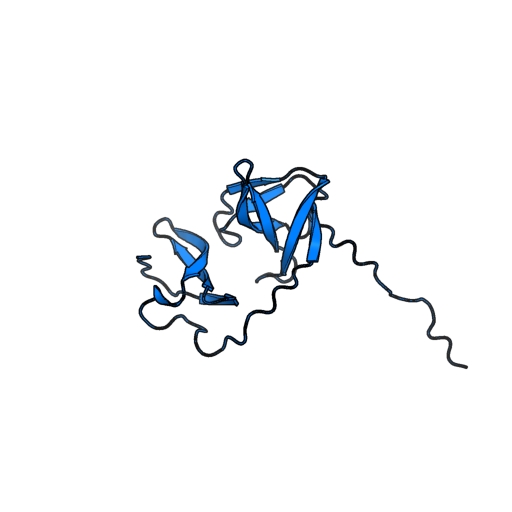5.879 -2.177 5.781 1.00 89.44 99 TRP A CA 1
ATOM 757 C C . TRP A 1 99 ? 4.835 -3.236 5.439 1.00 89.44 99 TRP A C 1
ATOM 759 O O . TRP A 1 99 ? 5.172 -4.297 4.908 1.00 89.44 99 TRP A O 1
ATOM 769 N N . ALA A 1 100 ? 3.574 -2.899 5.688 1.00 91.31 100 ALA A N 1
ATOM 770 C CA . ALA A 1 100 ? 2.416 -3.626 5.195 1.00 91.31 100 ALA A CA 1
ATOM 771 C C . ALA A 1 100 ? 1.834 -2.882 3.989 1.00 91.31 100 ALA A C 1
ATOM 773 O O . ALA A 1 100 ? 1.590 -1.674 4.060 1.00 91.31 100 ALA A O 1
ATOM 774 N N . TYR A 1 101 ? 1.612 -3.603 2.891 1.00 90.75 101 TYR A N 1
ATOM 775 C CA . TYR A 1 101 ? 0.836 -3.112 1.762 1.00 90.75 101 TYR A CA 1
ATOM 776 C C . TYR A 1 101 ? -0.638 -3.408 2.012 1.00 90.75 101 TYR A C 1
ATOM 778 O O . TYR A 1 101 ? -1.019 -4.564 2.224 1.00 90.75 101 TYR A O 1
ATOM 786 N N . ILE A 1 102 ? -1.455 -2.361 2.009 1.00 93.81 102 ILE A N 1
ATOM 787 C CA . ILE A 1 102 ? -2.867 -2.436 2.368 1.00 93.81 102 ILE A CA 1
ATOM 788 C C . ILE A 1 102 ? -3.753 -1.811 1.297 1.00 93.81 102 ILE A C 1
ATOM 790 O O . ILE A 1 102 ? -3.311 -0.982 0.501 1.00 93.81 102 ILE A O 1
ATOM 794 N N . GLU A 1 103 ? -5.027 -2.163 1.348 1.00 94.31 103 GLU A N 1
ATOM 795 C CA . GLU A 1 103 ? -6.132 -1.486 0.693 1.00 94.31 103 GLU A CA 1
ATOM 796 C C . GLU A 1 103 ? -7.017 -0.796 1.738 1.00 94.31 103 GLU A C 1
ATOM 798 O O . GLU A 1 103 ? -7.291 -1.332 2.812 1.00 94.31 103 GLU A O 1
ATOM 803 N N . THR A 1 104 ? -7.477 0.408 1.423 1.00 94.81 104 THR A N 1
ATOM 804 C CA . THR A 1 104 ? -8.433 1.172 2.222 1.00 94.81 104 THR A CA 1
ATOM 805 C C . THR A 1 104 ? -9.382 1.943 1.306 1.00 94.81 104 THR A C 1
ATOM 807 O O . THR A 1 104 ? -9.156 2.054 0.101 1.00 94.81 104 THR A O 1
ATOM 810 N N . THR A 1 105 ? -10.443 2.505 1.874 1.00 92.06 105 THR A N 1
ATOM 811 C CA . THR A 1 105 ? -11.418 3.315 1.140 1.00 92.06 105 THR A CA 1
ATOM 812 C C . THR A 1 105 ? -11.254 4.782 1.523 1.00 92.06 105 THR A C 1
ATOM 814 O O . THR A 1 105 ? -11.266 5.143 2.700 1.00 92.06 105 THR A O 1
ATOM 817 N N . ALA A 1 106 ? -11.072 5.647 0.530 1.00 84.50 106 ALA A N 1
ATOM 818 C CA . ALA A 1 106 ? -11.080 7.089 0.725 1.00 84.50 106 ALA A CA 1
ATOM 819 C C . ALA A 1 106 ? -12.481 7.586 1.114 1.00 84.50 106 ALA A C 1
ATOM 821 O O . ALA A 1 106 ? -13.490 6.935 0.866 1.00 84.50 106 ALA A O 1
ATOM 822 N N . SER A 1 107 ? -12.555 8.794 1.674 1.00 83.56 107 SER A N 1
ATOM 823 C CA . SER A 1 107 ? -13.819 9.433 2.075 1.00 83.56 107 SER A CA 1
ATOM 824 C C . SER A 1 107 ? -14.825 9.616 0.932 1.00 83.56 107 SER A C 1
ATOM 826 O O . SER A 1 107 ? -16.008 9.794 1.186 1.00 83.56 107 SER A O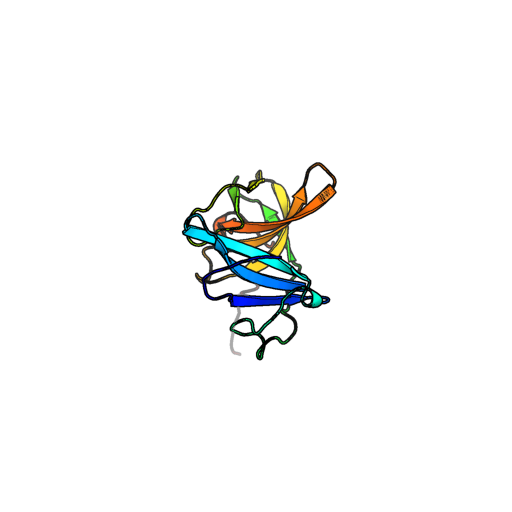 1
ATOM 828 N N . ASP A 1 108 ? -14.365 9.586 -0.318 1.00 87.75 108 ASP A N 1
ATOM 829 C CA . ASP A 1 108 ? -15.189 9.661 -1.527 1.00 87.75 108 ASP A CA 1
ATOM 830 C C . ASP A 1 108 ? -15.504 8.286 -2.144 1.00 87.75 108 ASP A C 1
ATOM 832 O O . ASP A 1 108 ? -15.970 8.207 -3.280 1.00 87.75 108 ASP A O 1
ATOM 836 N N . GLY A 1 109 ? -15.247 7.201 -1.411 1.00 87.62 109 GLY A N 1
ATOM 837 C CA . GLY A 1 109 ? -15.552 5.834 -1.826 1.00 87.62 109 GLY A CA 1
ATOM 838 C C . GLY A 1 109 ? -14.522 5.206 -2.764 1.00 87.62 109 GLY A C 1
ATOM 839 O O . GLY A 1 109 ? -14.680 4.045 -3.136 1.00 87.62 109 GLY A O 1
ATOM 840 N N . ARG A 1 110 ? -13.456 5.920 -3.155 1.00 88.69 110 ARG A N 1
ATOM 841 C CA . ARG A 1 110 ? -12.417 5.333 -4.012 1.00 88.69 110 ARG A CA 1
ATOM 842 C C . ARG A 1 110 ? -11.508 4.403 -3.222 1.00 88.69 110 ARG A C 1
ATOM 844 O O . ARG A 1 110 ? -11.017 4.756 -2.150 1.00 88.69 110 ARG A O 1
ATOM 851 N N . ILE A 1 111 ? -11.218 3.247 -3.805 1.00 89.25 111 ILE A N 1
ATOM 852 C CA . ILE A 1 111 ? -10.206 2.332 -3.290 1.00 89.25 111 ILE A CA 1
ATOM 853 C C . ILE A 1 111 ? -8.822 2.970 -3.423 1.00 89.25 111 ILE A C 1
ATOM 855 O O . ILE A 1 111 ? -8.456 3.503 -4.471 1.00 89.25 111 ILE A O 1
ATOM 859 N N . CYS A 1 112 ? -8.057 2.919 -2.340 1.00 90.06 112 CYS A N 1
ATOM 860 C CA . CYS A 1 112 ? -6.681 3.379 -2.261 1.00 90.06 112 CYS A CA 1
ATOM 861 C C . CYS A 1 112 ? -5.817 2.235 -1.740 1.00 90.06 112 CYS A C 1
ATOM 863 O O . CYS A 1 112 ? -6.133 1.650 -0.707 1.00 90.06 112 CYS A O 1
ATOM 865 N N . ARG A 1 113 ? -4.701 1.953 -2.413 1.00 91.94 113 ARG A N 1
ATOM 866 C CA . ARG A 1 113 ? -3.694 1.003 -1.931 1.00 91.94 113 ARG A CA 1
ATOM 867 C C . ARG A 1 113 ? -2.374 1.717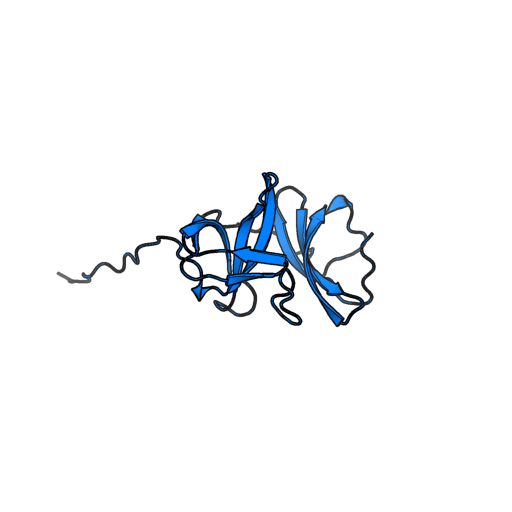 -1.666 1.00 91.94 113 ARG A C 1
ATOM 869 O O . ARG A 1 113 ? -2.038 2.667 -2.371 1.00 91.94 113 ARG A O 1
ATOM 876 N N . GLY A 1 114 ? -1.639 1.279 -0.653 1.00 92.25 114 GLY A N 1
ATOM 877 C CA . GLY A 1 114 ? -0.382 1.907 -0.251 1.00 92.25 114 GLY A CA 1
ATOM 878 C C . GLY A 1 114 ? 0.276 1.204 0.927 1.00 92.25 114 GLY A C 1
ATOM 879 O O . GLY A 1 114 ? -0.201 0.179 1.409 1.00 92.25 114 GLY A O 1
ATOM 880 N N . PHE A 1 115 ? 1.381 1.772 1.385 1.00 93.44 115 PHE A N 1
ATOM 881 C CA . PHE A 1 115 ? 2.210 1.233 2.452 1.00 93.44 115 PHE A CA 1
ATOM 882 C C . PHE A 1 115 ? 1.964 1.968 3.758 1.00 93.44 115 PHE A C 1
ATOM 884 O O . PHE A 1 115 ? 1.912 3.199 3.787 1.00 93.44 115 PHE A O 1
ATOM 891 N N . ILE A 1 116 ? 1.873 1.199 4.836 1.00 94.88 116 ILE A N 1
ATOM 892 C CA . ILE A 1 116 ? 1.894 1.680 6.219 1.00 94.88 116 ILE A CA 1
ATOM 893 C C . ILE A 1 116 ? 2.989 0.941 6.992 1.00 94.88 116 ILE A C 1
ATOM 895 O O . ILE A 1 116 ? 3.342 -0.182 6.609 1.00 94.88 116 ILE A O 1
ATOM 899 N N . PRO A 1 117 ? 3.536 1.507 8.079 1.00 93.25 117 PRO A N 1
ATOM 900 C CA . PRO A 1 117 ? 4.451 0.757 8.923 1.00 93.25 117 PRO A CA 1
ATOM 901 C C . PRO A 1 117 ? 3.762 -0.500 9.465 1.00 93.25 117 PRO A C 1
ATOM 903 O O . PRO A 1 117 ? 2.658 -0.410 9.997 1.00 93.25 117 PRO A O 1
ATOM 906 N N . ALA A 1 118 ? 4.400 -1.667 9.363 1.00 91.69 118 ALA A N 1
ATOM 907 C CA . ALA A 1 118 ? 3.737 -2.936 9.688 1.00 91.69 118 ALA A CA 1
ATOM 908 C C . ALA A 1 118 ? 3.315 -3.050 11.165 1.00 91.69 118 ALA A C 1
ATOM 910 O O . ALA A 1 118 ? 2.391 -3.783 11.484 1.00 91.69 118 ALA A O 1
ATOM 911 N N . ARG A 1 119 ? 3.949 -2.291 12.069 1.00 91.88 119 ARG A N 1
ATOM 912 C CA . ARG A 1 119 ? 3.546 -2.220 13.485 1.00 91.88 119 ARG A CA 1
ATOM 913 C C . ARG A 1 119 ? 2.151 -1.615 13.704 1.00 91.88 119 ARG A C 1
ATOM 915 O O . ARG A 1 119 ? 1.597 -1.770 14.781 1.00 91.88 119 ARG A O 1
ATOM 922 N N . CYS A 1 120 ? 1.621 -0.881 12.724 1.00 95.12 120 CYS A N 1
ATOM 923 C CA . CYS A 1 120 ? 0.371 -0.130 12.850 1.00 95.12 120 CYS A CA 1
ATOM 924 C C . CYS A 1 120 ? -0.866 -0.948 12.460 1.00 95.12 120 CYS A C 1
ATOM 926 O O . CYS A 1 120 ? -1.954 -0.381 12.396 1.00 95.12 120 CYS A O 1
ATOM 928 N N . ILE A 1 121 ? -0.716 -2.236 12.142 1.00 94.25 121 ILE A N 1
ATOM 929 C CA . ILE A 1 121 ? -1.802 -3.095 11.673 1.00 94.25 121 ILE A CA 1
ATOM 930 C C . ILE A 1 121 ? -1.853 -4.390 12.476 1.00 94.25 121 ILE A C 1
ATOM 932 O O . ILE A 1 121 ? -0.825 -5.011 12.738 1.00 94.25 121 ILE A O 1
ATOM 936 N N . ASP A 1 122 ? -3.065 -4.802 12.827 1.00 93.88 122 ASP A N 1
ATOM 937 C CA . ASP A 1 122 ? -3.362 -6.109 13.399 1.00 93.88 122 ASP A CA 1
ATOM 938 C C . ASP A 1 122 ? -4.228 -6.906 12.418 1.00 93.88 122 ASP A C 1
ATOM 940 O O . ASP A 1 122 ? -5.265 -6.430 11.947 1.00 93.88 122 ASP A O 1
ATOM 944 N N . LEU A 1 123 ? -3.773 -8.117 12.097 1.00 91.50 123 LEU A N 1
ATOM 945 C CA . LEU A 1 123 ? -4.456 -9.046 11.196 1.00 91.50 123 LEU A CA 1
ATOM 946 C C . LEU A 1 123 ? -5.476 -9.930 11.929 1.00 91.50 123 LEU A C 1
ATOM 948 O O . LEU A 1 123 ? -6.148 -10.739 11.293 1.00 91.50 123 LEU A O 1
ATOM 952 N N . GLY A 1 124 ? -5.554 -9.856 13.262 1.00 84.38 124 GLY A N 1
ATOM 953 C CA . GLY A 1 124 ? -6.421 -10.711 14.074 1.00 84.38 124 GLY A CA 1
ATOM 954 C C . GLY A 1 124 ? -6.060 -12.200 14.001 1.00 84.38 124 GLY A C 1
ATOM 955 O O . GLY A 1 124 ? -6.841 -13.050 14.438 1.00 84.38 124 GLY A O 1
ATOM 956 N N . ILE A 1 125 ? -4.889 -12.533 13.447 1.00 73.19 125 ILE A N 1
ATOM 957 C CA . ILE A 1 125 ? -4.387 -13.902 13.377 1.00 73.19 125 ILE A CA 1
ATOM 958 C C . ILE A 1 125 ? -3.910 -14.264 14.778 1.00 73.19 125 ILE A C 1
ATOM 960 O O . ILE A 1 125 ? -2.883 -13.785 15.251 1.00 73.19 125 ILE A O 1
ATOM 964 N N . LYS A 1 126 ? -4.678 -15.111 15.460 1.00 56.81 126 LYS A N 1
ATOM 965 C CA . LYS A 1 126 ? -4.226 -15.722 16.706 1.00 56.81 126 LYS A CA 1
ATOM 966 C C . LYS A 1 126 ? -3.096 -16.683 16.363 1.00 56.81 126 LYS A C 1
ATOM 968 O O . LYS A 1 126 ? -3.331 -17.643 15.627 1.00 56.81 126 LYS A O 1
ATOM 973 N N . ASP A 1 127 ? -1.907 -16.447 16.914 1.00 48.56 127 ASP A N 1
ATOM 974 C CA . ASP A 1 127 ? -0.835 -17.437 16.911 1.00 48.56 127 ASP A CA 1
ATOM 975 C C . ASP A 1 127 ? -1.396 -18.735 17.490 1.00 48.56 127 ASP A C 1
ATOM 977 O O . ASP A 1 127 ? -1.628 -18.869 18.690 1.00 48.56 127 ASP A O 1
ATOM 981 N N . THR A 1 128 ? -1.656 -19.707 16.621 1.00 43.22 128 THR A N 1
ATOM 982 C CA . THR A 1 128 ? -2.007 -21.058 17.051 1.00 43.22 128 THR A CA 1
ATOM 983 C C . THR A 1 128 ? -0.701 -21.797 17.316 1.00 43.22 128 THR A C 1
ATOM 985 O O . THR A 1 128 ? -0.410 -22.815 16.699 1.00 43.22 128 THR A O 1
ATOM 988 N N . VAL A 1 129 ? 0.133 -21.264 18.211 1.00 47.50 129 VAL A N 1
ATOM 989 C CA . VAL A 1 129 ? 1.178 -22.069 18.843 1.00 47.50 129 VAL A CA 1
ATOM 990 C C . VAL A 1 129 ? 0.491 -22.754 20.012 1.00 47.50 129 VAL A C 1
ATOM 992 O O . VAL A 1 129 ? 0.439 -22.246 21.126 1.00 47.50 129 VAL A O 1
ATOM 995 N N . GLY A 1 130 ? -0.148 -23.880 19.701 1.00 41.62 130 GLY A N 1
ATOM 996 C CA . GLY A 1 130 ? -0.652 -24.784 20.715 1.00 41.62 130 GLY A CA 1
ATOM 997 C C . GLY A 1 130 ? 0.518 -25.304 21.540 1.00 41.62 130 GLY A C 1
ATOM 998 O O . GLY A 1 130 ? 1.405 -25.979 21.016 1.00 41.62 130 GLY A O 1
ATOM 999 N N . ASP A 1 131 ? 0.492 -25.000 22.832 1.00 46.16 131 ASP A N 1
ATOM 1000 C CA . ASP A 1 131 ? 1.132 -25.819 23.848 1.00 46.16 131 ASP A CA 1
ATOM 1001 C C . ASP A 1 131 ? 0.750 -27.288 23.614 1.00 46.16 131 ASP A C 1
ATOM 1003 O O . ASP A 1 131 ? -0.432 -27.640 23.642 1.00 46.16 131 ASP A O 1
ATOM 1007 N N . GLY A 1 132 ? 1.740 -28.158 23.400 1.00 40.06 132 GLY A N 1
ATOM 1008 C CA . GLY A 1 132 ? 1.525 -29.600 23.524 1.00 40.06 132 GLY A CA 1
ATOM 1009 C C . GLY A 1 132 ? 2.173 -30.494 22.475 1.00 40.06 132 GLY A C 1
ATOM 1010 O O . GLY A 1 132 ? 1.488 -31.320 21.880 1.00 40.06 132 GLY A O 1
ATOM 1011 N N . TYR A 1 133 ? 3.501 -30.465 22.347 1.00 36.12 133 TYR A N 1
ATOM 1012 C CA . TYR A 1 133 ? 4.213 -31.722 22.092 1.00 36.12 133 TYR A CA 1
ATOM 1013 C C . TYR A 1 133 ? 4.367 -32.457 23.427 1.00 36.12 133 TYR A C 1
ATOM 1015 O O . TYR A 1 133 ? 5.399 -32.367 24.087 1.00 36.12 133 TYR A O 1
ATOM 1023 N N . VAL A 1 134 ? 3.321 -33.169 23.847 1.00 44.03 134 VAL A N 1
ATOM 1024 C CA . VAL A 1 134 ? 3.466 -34.244 24.835 1.00 44.03 134 VAL A CA 1
ATOM 1025 C C . VAL A 1 134 ? 3.565 -35.536 24.037 1.00 44.03 134 VAL A C 1
ATOM 1027 O O . VAL A 1 134 ? 2.555 -36.084 23.601 1.00 44.03 134 VAL A O 1
ATOM 1030 N N . ASN A 1 135 ? 4.794 -35.995 23.801 1.00 41.00 135 ASN A N 1
ATOM 1031 C CA . ASN A 1 135 ? 5.016 -37.350 23.310 1.00 41.00 135 ASN A CA 1
ATOM 1032 C C . ASN A 1 135 ? 4.530 -38.327 24.391 1.00 41.00 135 ASN A C 1
ATOM 1034 O O . ASN A 1 135 ? 5.022 -38.293 25.521 1.00 41.00 135 ASN A O 1
ATOM 1038 N N . LYS A 1 136 ? 3.537 -39.149 24.041 1.00 40.09 136 LYS A N 1
ATOM 1039 C CA . LYS A 1 136 ? 3.286 -40.430 24.706 1.00 40.09 136 LYS A CA 1
ATOM 1040 C C . LYS A 1 136 ? 4.278 -41.465 24.198 1.00 40.09 136 LYS A C 1
ATOM 1042 O O . LYS A 1 136 ? 4.611 -41.392 22.995 1.00 40.09 136 LYS A O 1
#

Secondary structure (DSSP, 8-state):
----SS--EEEEEETTEEEEEEE-TTS-EEEEEEEGGG--SPPBTTT--S------EEEEE-S-EEEBS-TTTT---SEEE-TT-EEEEEEE-SSTTSEEEEEEE-TTS-EEEEEEEGGGEE--------S-----

Radius of gyration: 17.2 Å; chains: 1; bounding box: 31×55×48 Å

Sequence (136 aa):
SVSTNGAVYAWGAENGWLLVMYETNNGGVRVGYFDRSKVEGKVTGDAFYEEAAFSYIPAVITDPCTLTDDPARQTTQIRSLQAGTQVTYLMTTINRNSWAYIETTASDGRICRGFIPARCIDLGIKDTVGDGYVNK